Protein AF-A0AAN8RRB0-F1 (afdb_monomer_lite)

Foldseek 3Di:
DDKDKDQPPVVRDIWIKDKAADPCLVPQAQDPPVPQFGIWIATPVPRDIDTHWDWDDPPCPVDNQWIATSVGDIDGVQQAPPWDWDQDPNDIDTGGPNNVVSCCVVPNPCVVVDQDDDQWGQQPVVRDTHHVDPPPQWDWDQDPVRDIDTHGDDDPSDPRGDPDDDPVSVVVVVVPD

InterPro domains:
  IPR007074 LicD/FKTN/FKRP, nucleotidyltransferase domain [PF04991] (70-108)
  IPR009644 FKTN/Mannosyltransferase regulator [PTHR15407] (12-122)

Sequence (177 aa):
MTTWTYNFEEDNFQRDYLLDINPYWTNRLRGSAANLIDGRWIDKSTGLFIDITGLSQTHGLTRPGVISCKNLHRYKIHEIYPLREVKFEEFKAYVPNSYEKILIKEYRSKAFTSTEFSGHDWQPAIGSWVPKTRFEPHKLYRLRNGKMMKIKIDDPRGLEAVPRPTISQLMWRLIYW

Structure (mmCIF, N/CA/C/O backbone):
data_AF-A0AAN8RRB0-F1
#
_entry.id   AF-A0AAN8RRB0-F1
#
loop_
_atom_site.group_PDB
_atom_site.id
_atom_site.type_symbol
_atom_site.label_atom_id
_atom_site.label_alt_id
_atom_site.label_comp_id
_atom_site.label_asym_id
_atom_site.label_entity_id
_atom_site.label_seq_id
_atom_site.pdbx_PDB_ins_code
_atom_site.Cartn_x
_atom_site.Cartn_y
_atom_site.Cartn_z
_atom_site.occupancy
_atom_site.B_iso_or_equiv
_atom_site.auth_seq_id
_atom_site.auth_comp_id
_atom_site.auth_asym_id
_atom_site.auth_atom_id
_atom_site.pdbx_PDB_model_num
ATOM 1 N N . MET A 1 1 ? 8.455 20.244 -1.258 1.00 67.62 1 MET A N 1
ATOM 2 C CA . MET A 1 1 ? 7.467 19.718 -0.300 1.00 67.62 1 MET A CA 1
ATOM 3 C C . MET A 1 1 ? 6.165 20.462 -0.541 1.00 67.62 1 MET A C 1
ATOM 5 O O . MET A 1 1 ? 6.190 21.685 -0.473 1.00 67.62 1 MET A O 1
ATOM 9 N N . THR A 1 2 ? 5.086 19.768 -0.903 1.00 90.25 2 THR A N 1
ATOM 10 C CA . THR A 1 2 ? 3.821 20.410 -1.305 1.00 90.25 2 THR A CA 1
ATOM 11 C C . THR A 1 2 ? 2.758 20.131 -0.254 1.00 90.25 2 THR A C 1
ATOM 13 O O . THR A 1 2 ? 2.509 18.973 0.070 1.00 90.25 2 THR A O 1
ATOM 16 N N . THR A 1 3 ? 2.141 21.184 0.282 1.00 92.06 3 THR A N 1
ATOM 17 C CA . THR A 1 3 ? 1.030 21.062 1.239 1.00 92.06 3 THR A CA 1
ATOM 18 C C . THR A 1 3 ? -0.284 21.302 0.508 1.00 92.06 3 THR A C 1
ATOM 20 O O . THR A 1 3 ? -0.357 22.188 -0.340 1.00 92.06 3 THR A O 1
ATOM 23 N N . TRP A 1 4 ? -1.299 20.514 0.840 1.00 90.44 4 TRP A N 1
ATOM 24 C CA . TRP A 1 4 ? -2.662 20.643 0.348 1.00 90.44 4 TRP A CA 1
ATOM 25 C C . TRP A 1 4 ? -3.608 20.805 1.522 1.00 90.44 4 TRP A C 1
ATOM 27 O O . TRP A 1 4 ? -3.582 20.004 2.449 1.00 90.44 4 TRP A O 1
ATOM 37 N N . THR A 1 5 ? -4.465 21.810 1.456 1.00 91.81 5 THR A N 1
ATOM 38 C CA . THR A 1 5 ? -5.527 22.010 2.434 1.00 91.81 5 THR A CA 1
ATOM 39 C C . THR A 1 5 ? -6.834 21.539 1.818 1.00 91.81 5 THR A C 1
ATOM 41 O O . THR A 1 5 ? -7.178 21.953 0.711 1.00 91.81 5 THR A O 1
ATOM 44 N N . TYR A 1 6 ? -7.545 20.666 2.524 1.00 87.06 6 TYR A N 1
ATOM 45 C CA . TYR A 1 6 ? -8.870 20.210 2.132 1.00 87.06 6 TYR A CA 1
ATOM 46 C C . TYR A 1 6 ? -9.898 20.641 3.173 1.00 87.06 6 TYR A C 1
ATOM 48 O O . TYR A 1 6 ? -9.715 20.416 4.374 1.00 87.06 6 TYR A O 1
ATOM 56 N N . ASN A 1 7 ? -10.981 21.239 2.686 1.00 88.06 7 ASN A N 1
ATOM 57 C CA . ASN A 1 7 ? -12.102 21.686 3.494 1.00 88.06 7 ASN A CA 1
ATOM 58 C C . ASN A 1 7 ? -13.245 2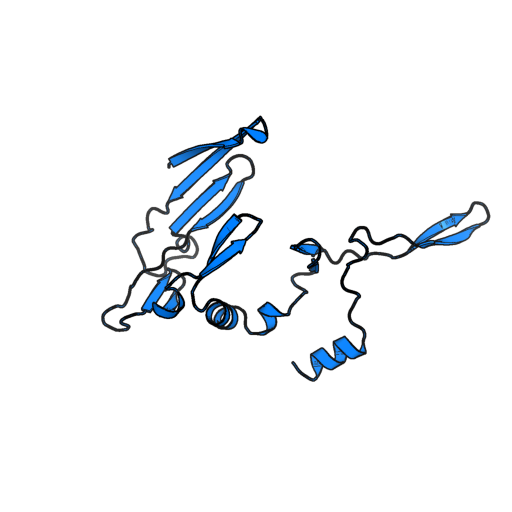0.683 3.333 1.00 88.06 7 ASN A C 1
ATOM 60 O O . ASN A 1 7 ? -13.806 20.540 2.248 1.00 88.06 7 ASN A O 1
ATOM 64 N N . PHE A 1 8 ? -13.581 19.990 4.415 1.00 82.94 8 PHE A N 1
ATOM 65 C CA . PHE A 1 8 ? -14.778 19.166 4.509 1.00 82.94 8 PHE A CA 1
ATOM 66 C C . PHE A 1 8 ? -15.940 20.096 4.861 1.00 82.94 8 PHE A C 1
ATOM 68 O O . PHE A 1 8 ? -16.209 20.348 6.036 1.00 82.94 8 PHE A O 1
ATOM 75 N N . GLU A 1 9 ? -16.567 20.675 3.832 1.00 78.88 9 GLU A N 1
ATOM 76 C CA . GLU A 1 9 ? -17.623 21.687 3.991 1.00 78.88 9 GLU A CA 1
ATOM 77 C C . GLU A 1 9 ? -18.799 21.171 4.832 1.00 78.88 9 GLU A C 1
ATOM 79 O O . GLU A 1 9 ? -19.290 21.889 5.700 1.00 78.88 9 GLU A O 1
ATOM 84 N N . GLU A 1 10 ? -19.195 19.912 4.631 1.00 76.94 10 GLU A N 1
ATOM 85 C CA . GLU A 1 10 ? -20.310 19.279 5.350 1.00 76.94 10 GLU A CA 1
ATOM 86 C C . GLU A 1 10 ? -20.033 19.116 6.854 1.00 76.94 10 GLU A C 1
ATOM 88 O O . GLU A 1 10 ? -20.933 19.302 7.672 1.00 76.94 10 GLU A O 1
ATOM 93 N N . ASP A 1 11 ? -18.778 18.855 7.226 1.00 75.56 11 ASP A N 1
ATOM 94 C CA . ASP A 1 11 ? -18.361 18.607 8.612 1.00 75.56 11 ASP A CA 1
ATOM 95 C C . ASP A 1 11 ? -17.798 19.861 9.308 1.00 75.56 11 ASP A C 1
ATOM 97 O O . ASP A 1 11 ? -17.344 19.788 10.453 1.00 75.56 11 ASP A O 1
ATOM 101 N N . ASN A 1 12 ? -17.799 21.014 8.620 1.00 81.19 12 ASN A N 1
ATOM 102 C CA . ASN A 1 12 ? -17.163 22.267 9.048 1.00 81.19 12 ASN A CA 1
ATOM 103 C C . ASN A 1 12 ? -15.734 22.051 9.576 1.00 81.19 12 ASN A C 1
ATOM 105 O O . ASN A 1 12 ? -15.341 22.534 10.644 1.00 81.19 12 ASN A O 1
ATOM 109 N N . PHE A 1 13 ? -14.967 21.248 8.845 1.00 83.62 13 PHE A N 1
ATOM 110 C CA . PHE A 1 13 ? -13.709 20.726 9.335 1.00 83.62 13 PHE A CA 1
ATOM 111 C C . PHE A 1 13 ? -12.622 20.775 8.245 1.00 83.62 13 PHE A C 1
ATOM 113 O O . PHE A 1 13 ? -12.876 20.498 7.077 1.00 83.62 13 PHE A O 1
ATOM 120 N N . GLN A 1 14 ? -11.396 21.165 8.607 1.00 89.06 14 GLN A N 1
ATOM 121 C CA . GLN A 1 14 ? -10.289 21.399 7.671 1.00 89.06 14 GLN A CA 1
ATOM 122 C C . GLN A 1 14 ? -9.087 20.518 8.023 1.00 89.06 14 GLN A C 1
ATOM 124 O O . GLN A 1 14 ? -8.671 20.456 9.183 1.00 89.06 14 GLN A O 1
ATOM 129 N N . ARG A 1 15 ? -8.480 19.878 7.015 1.00 90.38 15 ARG A N 1
ATOM 130 C CA . ARG A 1 15 ? -7.218 19.129 7.165 1.00 90.38 15 ARG A CA 1
ATOM 131 C C . ARG A 1 15 ? -6.155 19.649 6.225 1.00 90.38 15 ARG A C 1
ATOM 133 O O . ARG A 1 15 ? -6.416 19.928 5.056 1.00 90.38 15 ARG A O 1
ATOM 140 N N . ASP A 1 16 ? -4.935 19.653 6.741 1.00 94.38 16 ASP A N 1
ATOM 141 C CA . ASP A 1 16 ? -3.743 19.848 5.939 1.00 94.38 16 ASP A CA 1
ATOM 142 C C . ASP A 1 16 ? -3.062 18.506 5.690 1.00 94.38 16 ASP A C 1
ATOM 144 O O . ASP A 1 16 ? -2.704 17.769 6.615 1.00 94.38 16 ASP A O 1
ATOM 148 N N . TYR A 1 17 ? -2.824 18.236 4.419 1.00 95.44 17 TYR A N 1
ATOM 149 C CA . TYR A 1 17 ? -2.106 17.082 3.934 1.00 95.44 17 TYR A CA 1
ATOM 150 C C . TYR A 1 17 ? -0.770 17.498 3.342 1.00 95.44 17 TYR A C 1
ATOM 152 O O . TYR A 1 17 ? -0.606 18.574 2.767 1.00 95.44 17 TYR A O 1
ATOM 160 N N . LEU A 1 18 ? 0.201 16.614 3.469 1.00 96.25 18 LEU A N 1
ATOM 161 C CA . LEU A 1 18 ? 1.529 16.764 2.922 1.00 96.25 18 LEU A CA 1
ATOM 162 C C . LEU A 1 18 ? 1.747 15.696 1.848 1.00 96.25 18 LEU A C 1
ATOM 164 O O . LEU A 1 18 ? 1.697 14.502 2.140 1.00 96.25 18 LEU A O 1
ATOM 168 N N . LEU A 1 19 ? 2.041 16.139 0.624 1.00 95.56 19 LEU A N 1
ATOM 169 C CA . LEU A 1 19 ? 2.616 15.289 -0.411 1.00 95.56 19 LEU A CA 1
ATOM 170 C C . LEU A 1 19 ? 4.140 15.366 -0.329 1.00 95.56 19 LEU A C 1
ATOM 172 O O . LEU A 1 19 ? 4.753 16.378 -0.698 1.00 95.56 19 LEU A O 1
ATOM 176 N N . ASP A 1 20 ? 4.739 14.280 0.144 1.00 94.75 20 ASP A N 1
ATOM 177 C CA . ASP A 1 20 ? 6.183 14.103 0.195 1.00 94.75 20 ASP A CA 1
ATOM 178 C C . ASP A 1 20 ? 6.636 13.154 -0.921 1.00 94.75 20 ASP A C 1
ATOM 180 O O . ASP A 1 20 ? 6.138 12.036 -1.035 1.00 94.75 20 ASP A O 1
ATOM 184 N N . ILE A 1 21 ? 7.556 13.603 -1.775 1.00 94.31 21 ILE A N 1
ATOM 185 C CA . ILE A 1 21 ? 8.056 12.824 -2.914 1.00 94.31 21 ILE A CA 1
ATOM 186 C C . ILE A 1 21 ? 9.506 12.461 -2.643 1.00 94.31 21 ILE A C 1
ATOM 188 O O . ILE A 1 21 ? 10.343 13.337 -2.422 1.00 94.31 21 ILE A O 1
ATOM 192 N N . ASN A 1 22 ? 9.817 11.168 -2.722 1.00 92.00 22 ASN A N 1
ATOM 193 C CA . ASN A 1 22 ? 11.175 10.685 -2.535 1.00 92.00 22 ASN A CA 1
ATOM 194 C C . ASN A 1 22 ? 12.089 11.275 -3.631 1.00 92.00 22 ASN A C 1
ATOM 196 O O . ASN A 1 22 ? 11.827 11.036 -4.810 1.00 92.00 22 ASN A O 1
ATOM 200 N N . PRO A 1 23 ? 13.193 11.973 -3.296 1.00 92.06 23 PRO A N 1
ATOM 201 C CA . PRO A 1 23 ? 14.109 12.563 -4.280 1.00 92.06 23 PRO A CA 1
ATOM 202 C C . PRO A 1 23 ? 14.669 11.563 -5.303 1.00 92.06 23 PRO A C 1
ATOM 204 O O . PRO A 1 23 ? 15.029 11.938 -6.415 1.00 92.06 23 PRO A O 1
ATOM 207 N N . TYR A 1 24 ? 14.716 10.279 -4.945 1.00 91.00 24 TYR A N 1
ATOM 208 C CA . TYR A 1 24 ? 15.207 9.186 -5.779 1.00 91.00 24 TYR A CA 1
ATOM 209 C C . TYR A 1 24 ? 14.076 8.392 -6.448 1.00 91.00 24 TYR A C 1
ATOM 211 O O . TYR A 1 24 ? 14.258 7.219 -6.786 1.00 91.00 24 TYR A O 1
ATOM 219 N N . TRP A 1 25 ? 12.888 8.976 -6.637 1.00 89.44 25 TRP A N 1
ATOM 220 C CA . TRP A 1 25 ? 11.748 8.323 -7.301 1.00 89.44 25 TRP A CA 1
ATOM 221 C C . TRP A 1 25 ? 12.086 7.806 -8.717 1.00 89.44 25 TRP A C 1
ATOM 223 O O . TRP A 1 25 ? 11.610 6.742 -9.132 1.00 89.44 25 TRP A O 1
ATOM 233 N N . THR A 1 26 ? 12.981 8.502 -9.429 1.00 90.06 26 THR A N 1
ATOM 234 C CA . THR A 1 26 ? 13.482 8.117 -10.761 1.00 90.06 26 THR A CA 1
ATOM 235 C C . THR A 1 26 ? 14.439 6.923 -10.734 1.00 90.06 26 THR A C 1
ATOM 237 O O . THR A 1 26 ? 14.529 6.189 -11.718 1.00 90.06 26 THR A O 1
ATOM 240 N N . ASN A 1 27 ? 15.140 6.677 -9.622 1.00 88.44 27 ASN A N 1
ATOM 241 C CA . ASN A 1 27 ? 16.079 5.564 -9.510 1.00 88.44 27 ASN A CA 1
ATOM 242 C C . ASN A 1 27 ? 15.322 4.253 -9.298 1.00 88.44 27 ASN A C 1
ATOM 244 O O . ASN A 1 27 ? 14.833 3.983 -8.211 1.00 88.44 27 ASN A O 1
ATOM 248 N N . ARG A 1 28 ? 15.253 3.397 -10.316 1.00 88.00 28 ARG A N 1
ATOM 249 C CA . ARG A 1 28 ? 14.468 2.154 -10.248 1.00 88.00 28 ARG A CA 1
ATOM 250 C C . ARG A 1 28 ? 15.241 0.940 -9.728 1.00 88.00 28 ARG A C 1
ATOM 252 O O . ARG A 1 28 ? 14.691 -0.161 -9.709 1.00 88.00 28 ARG A O 1
ATOM 259 N N . LEU A 1 29 ? 16.497 1.118 -9.319 1.00 81.69 29 LEU A N 1
ATOM 260 C CA . LEU A 1 29 ? 17.283 0.063 -8.688 1.00 81.69 29 LEU A CA 1
ATOM 261 C C . LEU A 1 29 ? 16.814 -0.154 -7.248 1.00 81.69 29 LEU A C 1
ATOM 263 O O . LEU A 1 29 ? 16.386 0.777 -6.563 1.00 81.69 29 LEU A O 1
ATOM 267 N N . ARG A 1 30 ? 16.931 -1.395 -6.768 1.00 77.44 30 ARG A N 1
ATOM 268 C CA . ARG A 1 30 ? 16.693 -1.692 -5.356 1.00 77.44 30 ARG A CA 1
ATOM 269 C C . ARG A 1 30 ? 17.801 -1.036 -4.531 1.00 77.44 30 ARG A C 1
ATOM 271 O O . ARG A 1 30 ? 18.940 -1.491 -4.564 1.00 77.44 30 ARG A O 1
ATOM 278 N N . GLY A 1 31 ? 17.463 0.050 -3.842 1.00 70.62 31 GLY A N 1
ATOM 279 C CA . GLY A 1 31 ? 18.345 0.710 -2.880 1.00 70.62 31 GLY A CA 1
ATOM 280 C C . GLY A 1 31 ? 18.293 0.055 -1.497 1.00 70.62 31 GLY A C 1
ATOM 281 O O . GLY A 1 31 ? 17.921 -1.110 -1.352 1.00 70.62 31 GLY A O 1
ATOM 282 N N . SER A 1 32 ? 18.628 0.831 -0.465 1.00 72.88 32 SER A N 1
ATOM 283 C CA . SER A 1 32 ? 18.365 0.465 0.932 1.00 72.88 32 SER A CA 1
ATOM 284 C C . SER A 1 32 ? 16.858 0.470 1.236 1.00 72.88 32 SER A C 1
ATOM 286 O O . SER A 1 32 ? 16.057 0.991 0.455 1.00 72.88 32 SER A O 1
ATOM 288 N N . ALA A 1 33 ? 16.460 -0.074 2.393 1.00 70.56 33 ALA A N 1
ATOM 289 C CA . ALA A 1 33 ? 15.056 -0.109 2.823 1.00 70.56 33 ALA A CA 1
ATOM 290 C C . ALA A 1 33 ? 14.384 1.282 2.819 1.00 70.56 33 ALA A C 1
ATOM 292 O O . ALA A 1 33 ? 13.190 1.388 2.555 1.00 70.56 33 ALA A O 1
ATOM 293 N N . ALA A 1 34 ? 15.163 2.350 3.026 1.00 73.12 34 ALA A N 1
ATOM 294 C CA . ALA A 1 34 ? 14.691 3.733 3.023 1.00 73.12 34 ALA A CA 1
ATOM 295 C C . ALA A 1 34 ? 14.281 4.262 1.633 1.00 73.12 34 ALA A C 1
ATOM 297 O O . ALA A 1 34 ? 13.610 5.283 1.551 1.00 73.12 34 ALA A O 1
ATOM 298 N N . ASN A 1 35 ? 14.659 3.591 0.537 1.00 80.19 35 ASN A N 1
ATOM 299 C CA . ASN A 1 35 ? 14.368 4.038 -0.830 1.00 80.19 35 ASN A CA 1
ATOM 300 C C . ASN A 1 35 ? 13.313 3.166 -1.538 1.00 80.19 35 ASN A C 1
ATOM 302 O O . ASN A 1 35 ? 13.288 3.106 -2.763 1.00 80.19 35 ASN A O 1
ATOM 306 N N . LEU A 1 36 ? 12.464 2.439 -0.808 1.00 86.94 36 LEU A N 1
ATOM 307 C CA . LEU A 1 36 ? 11.457 1.571 -1.435 1.00 86.94 36 LEU A CA 1
ATOM 308 C C . LEU A 1 36 ? 10.201 2.322 -1.900 1.00 86.94 36 LEU A C 1
ATOM 310 O O . LEU A 1 36 ? 9.633 1.953 -2.927 1.00 86.94 36 LEU A O 1
ATOM 314 N N . ILE A 1 37 ? 9.797 3.364 -1.170 1.00 91.25 37 ILE A N 1
ATOM 315 C CA . ILE A 1 37 ? 8.578 4.145 -1.419 1.00 91.25 37 ILE A CA 1
ATOM 316 C C . ILE A 1 37 ? 8.905 5.366 -2.287 1.00 91.25 37 ILE A C 1
ATOM 318 O O . ILE A 1 37 ? 9.936 6.013 -2.089 1.00 91.25 37 ILE A O 1
ATOM 322 N N . ASP A 1 38 ? 8.054 5.666 -3.270 1.00 94.19 38 ASP A N 1
ATOM 323 C CA . ASP A 1 38 ? 8.268 6.757 -4.233 1.00 94.19 38 ASP A CA 1
ATOM 324 C C . ASP A 1 38 ? 7.666 8.088 -3.771 1.00 94.19 38 ASP A C 1
ATOM 326 O O . ASP A 1 38 ? 8.170 9.154 -4.121 1.00 94.19 38 ASP A O 1
ATOM 330 N N . GLY A 1 39 ? 6.639 8.036 -2.932 1.00 94.50 39 GLY A N 1
ATOM 331 C CA . GLY A 1 39 ? 6.092 9.203 -2.261 1.00 94.50 39 GLY A CA 1
ATOM 332 C C . GLY A 1 39 ? 5.088 8.809 -1.192 1.00 94.50 39 GLY A C 1
ATOM 333 O O . GLY A 1 39 ? 4.749 7.636 -1.045 1.00 94.50 39 GLY A O 1
ATOM 334 N N . ARG A 1 40 ? 4.609 9.790 -0.444 1.00 95.44 40 ARG A N 1
ATOM 335 C CA . ARG A 1 40 ? 3.660 9.590 0.639 1.00 95.44 40 ARG A CA 1
ATOM 336 C C . ARG A 1 40 ? 2.681 10.749 0.703 1.00 95.44 40 ARG A C 1
ATOM 338 O O . ARG A 1 40 ? 3.076 11.907 0.586 1.00 95.44 40 ARG A O 1
ATOM 345 N N . TRP A 1 41 ? 1.416 10.418 0.916 1.00 95.62 41 TRP A N 1
ATOM 346 C CA . TRP A 1 41 ? 0.382 11.378 1.281 1.00 95.62 41 TRP A CA 1
ATOM 347 C C . TRP A 1 41 ? 0.142 11.289 2.784 1.00 95.62 41 TRP A C 1
ATOM 349 O O . TRP A 1 41 ? -0.213 10.217 3.266 1.00 95.62 41 TRP A O 1
ATOM 359 N N . ILE A 1 42 ? 0.385 12.369 3.525 1.00 96.38 42 ILE A N 1
ATOM 360 C CA . ILE A 1 42 ? 0.415 12.375 4.996 1.00 96.38 42 ILE A CA 1
ATOM 361 C C . ILE A 1 42 ? -0.619 13.365 5.518 1.00 96.38 42 ILE A C 1
ATOM 363 O O . ILE A 1 42 ? -0.574 14.534 5.151 1.00 96.38 42 ILE A O 1
ATOM 367 N N . ASP A 1 43 ? -1.501 12.938 6.414 1.00 95.00 43 ASP A N 1
ATOM 368 C CA . ASP A 1 43 ? -2.286 13.855 7.242 1.00 95.00 43 ASP A CA 1
ATOM 369 C C . ASP A 1 43 ? -1.369 14.463 8.307 1.00 95.00 43 ASP A C 1
ATOM 371 O O . ASP A 1 43 ? -0.828 13.757 9.161 1.00 95.00 43 ASP A O 1
ATOM 375 N N . LYS A 1 44 ? -1.185 15.785 8.274 1.00 94.31 44 LYS A N 1
ATOM 376 C CA . LYS A 1 44 ? -0.264 16.473 9.189 1.00 94.31 44 LYS A CA 1
ATOM 377 C C . LYS A 1 44 ? -0.757 16.498 10.634 1.00 94.31 44 LYS A C 1
ATOM 379 O O . LYS A 1 44 ? 0.049 16.727 11.531 1.00 94.31 44 LYS A O 1
ATOM 384 N N . SER A 1 45 ? -2.054 16.302 10.861 1.00 91.31 45 SER A N 1
ATOM 385 C CA . SER A 1 45 ? -2.647 16.353 12.197 1.00 91.31 45 SER A CA 1
ATOM 386 C C . SER A 1 45 ? -2.540 15.023 12.942 1.00 91.31 45 SER A C 1
ATOM 388 O O . SER A 1 45 ? -2.290 15.018 14.145 1.00 91.31 45 SER A O 1
ATOM 390 N N . THR A 1 46 ? -2.686 13.901 12.235 1.00 93.31 46 THR A N 1
ATOM 391 C CA . THR A 1 46 ? -2.651 12.553 12.830 1.00 93.31 46 THR A CA 1
ATOM 392 C C . THR A 1 46 ? -1.343 11.809 12.567 1.00 93.31 46 THR A C 1
ATOM 394 O O . THR A 1 46 ? -1.003 10.881 13.297 1.00 93.31 46 THR A O 1
ATOM 397 N N . GLY A 1 47 ? -0.611 12.189 11.517 1.00 93.12 47 GLY A N 1
ATOM 398 C CA . GLY A 1 47 ? 0.540 11.446 11.015 1.00 93.12 47 GLY A CA 1
ATOM 399 C C . GLY A 1 47 ? 0.170 10.180 10.236 1.00 93.12 47 GLY A C 1
ATOM 400 O O . GLY A 1 47 ? 1.077 9.466 9.810 1.00 93.12 47 GLY A O 1
ATOM 401 N N . LEU A 1 48 ? -1.123 9.886 10.032 1.00 93.94 48 LEU A N 1
ATOM 402 C CA . LEU A 1 48 ? -1.566 8.790 9.169 1.00 93.94 48 LEU A CA 1
ATOM 403 C C . LEU A 1 48 ? -1.188 9.071 7.716 1.00 93.94 48 LEU A C 1
ATOM 405 O O . LEU A 1 48 ? -1.137 10.226 7.284 1.00 93.94 48 LEU A O 1
ATOM 409 N N . PHE A 1 49 ? -0.914 8.014 6.954 1.00 95.19 49 PHE A N 1
ATOM 410 C CA . PHE A 1 49 ? -0.410 8.179 5.601 1.00 95.19 49 PHE A CA 1
ATOM 411 C C . PHE A 1 49 ? -0.770 7.052 4.639 1.00 95.19 49 PHE A C 1
ATOM 413 O O . PHE A 1 49 ? -1.039 5.921 5.037 1.00 95.19 49 PHE A O 1
ATOM 420 N N . ILE A 1 50 ? -0.682 7.382 3.351 1.00 94.44 50 ILE A N 1
ATOM 421 C CA . ILE A 1 50 ? -0.744 6.450 2.227 1.00 94.44 50 ILE A CA 1
ATOM 422 C C . ILE A 1 50 ? 0.615 6.455 1.530 1.00 94.44 50 ILE A C 1
ATOM 424 O O . ILE A 1 50 ? 1.084 7.501 1.074 1.00 94.44 50 ILE A O 1
ATOM 428 N N . ASP A 1 51 ? 1.238 5.282 1.431 1.00 95.88 51 ASP A N 1
ATOM 429 C CA . ASP A 1 51 ? 2.459 5.088 0.650 1.00 95.88 51 ASP A CA 1
ATOM 430 C C . ASP A 1 51 ? 2.141 4.943 -0.843 1.00 95.88 51 ASP A C 1
ATOM 432 O O . ASP A 1 51 ? 1.277 4.168 -1.251 1.00 95.88 51 ASP A O 1
ATOM 436 N N . ILE A 1 52 ? 2.897 5.656 -1.675 1.00 95.06 52 ILE A N 1
ATOM 437 C CA . ILE A 1 52 ? 2.792 5.637 -3.132 1.00 95.06 52 ILE A CA 1
ATOM 438 C C . ILE A 1 52 ? 4.020 4.917 -3.686 1.00 95.06 52 ILE A C 1
ATOM 440 O O . ILE A 1 52 ? 5.163 5.324 -3.470 1.00 95.06 52 ILE A O 1
ATOM 444 N N . THR A 1 53 ? 3.784 3.838 -4.429 1.00 94.00 53 THR A N 1
ATOM 445 C CA . THR A 1 53 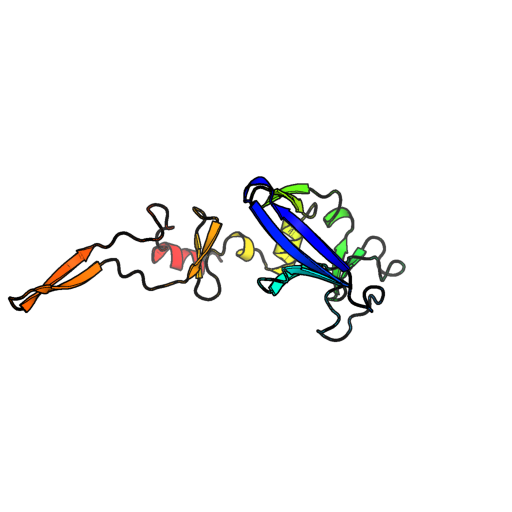? 4.833 3.080 -5.121 1.00 94.00 53 THR A CA 1
ATOM 446 C C . THR A 1 53 ? 4.595 3.132 -6.623 1.00 94.00 53 THR A C 1
ATOM 448 O O . THR A 1 53 ? 3.562 2.683 -7.113 1.00 94.00 53 THR A O 1
ATOM 451 N N . GLY A 1 54 ? 5.570 3.640 -7.370 1.00 93.38 54 GLY A N 1
ATOM 452 C CA . GLY A 1 54 ? 5.547 3.643 -8.824 1.00 93.38 54 GLY A CA 1
ATOM 453 C C . GLY A 1 54 ? 5.887 2.269 -9.398 1.00 93.38 54 GLY A C 1
ATOM 454 O O . GLY A 1 54 ? 6.729 1.535 -8.868 1.00 93.38 54 GLY A O 1
ATOM 455 N N . LEU A 1 55 ? 5.274 1.940 -10.533 1.00 93.56 55 LEU A N 1
ATOM 456 C CA . LEU A 1 55 ? 5.625 0.789 -11.361 1.00 93.56 55 LEU A CA 1
ATOM 457 C C . LEU A 1 55 ? 6.182 1.285 -12.692 1.00 93.56 55 LEU A C 1
ATOM 459 O O . LEU A 1 55 ? 5.607 2.168 -13.320 1.00 93.56 55 LEU A O 1
ATOM 463 N N . SER A 1 56 ? 7.297 0.710 -13.136 1.00 92.38 56 SER A N 1
ATOM 464 C CA . SER A 1 56 ? 7.889 1.050 -14.431 1.00 92.38 56 SER A CA 1
ATOM 465 C C . SER A 1 56 ? 8.559 -0.152 -15.083 1.00 92.38 56 SER A C 1
ATOM 467 O O . SER A 1 56 ? 8.921 -1.128 -14.416 1.00 92.38 56 SER A O 1
ATOM 469 N N . GLN A 1 57 ? 8.719 -0.097 -16.404 1.00 91.25 57 GLN A N 1
ATOM 470 C CA . GLN A 1 57 ? 9.480 -1.094 -17.146 1.00 91.25 57 GLN A CA 1
ATOM 471 C C . GLN A 1 57 ? 10.976 -0.798 -16.995 1.00 91.25 57 GLN A C 1
ATOM 473 O O . GLN A 1 57 ? 11.498 0.147 -17.572 1.00 91.25 57 GLN A O 1
ATOM 478 N N . THR A 1 58 ? 11.669 -1.606 -16.197 1.00 84.44 58 THR A N 1
ATOM 479 C CA . THR A 1 58 ? 13.099 -1.416 -15.875 1.00 84.44 58 THR A CA 1
ATOM 480 C C . THR A 1 58 ? 14.026 -2.294 -16.711 1.00 84.44 58 THR A C 1
ATOM 482 O O . THR A 1 58 ? 15.201 -1.990 -16.878 1.00 84.44 58 THR A O 1
ATOM 485 N N . HIS A 1 59 ? 13.496 -3.386 -17.260 1.00 83.88 59 HIS A N 1
ATOM 486 C CA . HIS A 1 59 ? 14.254 -4.402 -17.985 1.00 83.88 59 HIS A CA 1
ATOM 487 C C . HIS A 1 59 ? 13.595 -4.718 -19.331 1.00 83.88 59 HIS A C 1
ATOM 489 O O . HIS A 1 59 ? 13.370 -5.879 -19.651 1.00 83.88 59 HIS A O 1
ATOM 495 N N . GLY A 1 60 ? 13.247 -3.696 -20.119 1.00 81.62 60 GLY A N 1
ATOM 496 C CA . GLY A 1 60 ? 12.479 -3.884 -21.357 1.00 81.62 60 GLY A CA 1
ATOM 497 C C . GLY A 1 60 ? 13.147 -4.793 -22.393 1.00 81.62 60 GLY A C 1
ATOM 498 O O . GLY A 1 60 ? 12.452 -5.562 -23.046 1.00 81.62 60 GLY A O 1
ATOM 499 N N . LEU A 1 61 ? 14.482 -4.772 -22.473 1.00 82.94 61 LEU A N 1
ATOM 500 C CA . LEU A 1 61 ? 15.254 -5.615 -23.394 1.00 82.94 61 LEU A CA 1
ATOM 501 C C . LEU A 1 61 ? 15.260 -7.096 -22.990 1.00 82.94 61 LEU A C 1
ATOM 503 O O . LEU A 1 61 ? 15.146 -7.968 -23.840 1.00 82.94 61 LEU A O 1
ATOM 507 N N . THR A 1 62 ? 15.388 -7.394 -21.694 1.00 87.88 62 THR A N 1
ATOM 508 C CA . THR A 1 62 ? 15.487 -8.782 -21.204 1.00 87.88 62 THR A CA 1
ATOM 509 C C . THR A 1 62 ? 14.143 -9.359 -20.764 1.00 87.88 62 THR A C 1
ATOM 511 O O . THR A 1 62 ? 13.994 -10.574 -20.660 1.00 87.88 62 THR A O 1
ATOM 514 N N . ARG A 1 63 ? 13.162 -8.499 -20.469 1.00 86.69 63 ARG A N 1
ATOM 515 C CA . ARG A 1 63 ? 11.814 -8.836 -19.988 1.00 86.69 63 ARG A CA 1
ATOM 516 C C . ARG A 1 63 ? 10.785 -7.839 -20.547 1.00 86.69 63 ARG A C 1
ATOM 518 O O . ARG A 1 63 ? 10.245 -7.016 -19.796 1.00 86.69 63 ARG A O 1
ATOM 525 N N . PRO A 1 64 ? 10.505 -7.880 -21.859 1.00 90.75 64 PRO A N 1
ATOM 526 C CA . PRO A 1 64 ? 9.481 -7.034 -22.458 1.00 90.75 64 PRO A CA 1
ATOM 527 C C . PRO A 1 64 ? 8.106 -7.302 -21.824 1.00 90.75 64 PRO A C 1
ATOM 529 O O . PRO A 1 64 ? 7.777 -8.435 -21.473 1.00 90.75 64 PRO A O 1
ATOM 532 N N . GLY A 1 65 ? 7.306 -6.249 -21.637 1.00 91.81 65 GLY A N 1
ATOM 533 C CA . GLY A 1 65 ? 5.947 -6.357 -21.091 1.00 91.81 65 GLY A CA 1
ATOM 534 C C . GLY A 1 65 ? 5.854 -6.618 -19.581 1.00 91.81 65 GLY A C 1
ATOM 535 O O . GLY A 1 65 ? 4.765 -6.902 -19.076 1.00 91.81 65 GLY A O 1
ATOM 536 N N . VAL A 1 66 ? 6.972 -6.522 -18.852 1.00 94.56 66 VAL A N 1
ATOM 537 C CA . VAL A 1 66 ? 7.020 -6.639 -17.389 1.00 94.56 66 VAL A CA 1
ATOM 538 C C . VAL A 1 66 ? 7.330 -5.283 -16.768 1.00 94.56 66 VAL A C 1
ATOM 540 O O . VAL A 1 66 ? 8.323 -4.642 -17.108 1.00 94.56 66 VAL A O 1
ATOM 543 N N . ILE A 1 67 ? 6.503 -4.881 -15.809 1.00 94.56 67 ILE A N 1
ATOM 544 C CA . ILE A 1 67 ? 6.708 -3.697 -14.976 1.00 94.56 67 ILE A CA 1
ATOM 545 C C . ILE A 1 67 ? 7.073 -4.112 -13.553 1.00 94.56 67 ILE A C 1
ATOM 547 O O . ILE A 1 67 ? 6.721 -5.200 -13.089 1.00 94.56 67 ILE A O 1
ATOM 551 N N . SER A 1 68 ? 7.819 -3.255 -12.864 1.00 92.94 68 SER A N 1
ATOM 552 C CA . SER A 1 68 ? 8.332 -3.548 -11.529 1.00 92.94 68 SER A CA 1
ATOM 553 C C . SER A 1 68 ? 8.407 -2.325 -10.626 1.00 92.94 68 SER A C 1
ATOM 555 O O . SER A 1 68 ? 8.627 -1.206 -11.100 1.00 92.94 68 SER A O 1
ATOM 557 N N . CYS A 1 69 ? 8.295 -2.564 -9.321 1.00 91.44 69 CYS A N 1
ATOM 558 C CA . CYS A 1 69 ? 8.636 -1.586 -8.291 1.00 91.44 69 CYS A CA 1
ATOM 559 C C . CYS A 1 69 ? 10.096 -1.738 -7.828 1.00 91.44 69 CYS A C 1
ATOM 561 O O . CYS A 1 69 ? 10.776 -2.717 -8.155 1.00 91.44 69 CYS A O 1
ATOM 563 N N . LYS A 1 70 ? 10.559 -0.798 -6.996 1.00 90.56 70 LYS A N 1
ATOM 564 C CA . LYS A 1 70 ? 11.903 -0.821 -6.394 1.00 90.56 70 LYS A CA 1
ATOM 565 C C . LYS A 1 70 ? 12.144 -2.020 -5.470 1.00 90.56 70 LYS A C 1
ATOM 567 O O . LYS A 1 70 ? 13.283 -2.448 -5.315 1.00 90.56 70 LYS A O 1
ATOM 572 N N . ASN A 1 71 ? 11.088 -2.616 -4.908 1.00 87.94 71 ASN A N 1
ATOM 573 C CA . ASN A 1 71 ? 11.199 -3.828 -4.089 1.00 87.94 71 ASN A CA 1
ATOM 574 C C . ASN A 1 71 ? 11.287 -5.127 -4.911 1.00 87.94 71 ASN A C 1
ATOM 576 O O . ASN A 1 71 ? 11.165 -6.218 -4.365 1.00 87.94 71 ASN A O 1
ATOM 580 N N . LEU A 1 72 ? 11.496 -5.031 -6.230 1.00 86.44 72 LEU A N 1
ATOM 581 C CA . LEU A 1 72 ? 11.592 -6.173 -7.144 1.00 86.44 72 LEU A CA 1
ATOM 582 C C . LEU A 1 72 ? 10.305 -7.002 -7.266 1.00 86.44 72 LEU A C 1
ATOM 584 O O . LEU A 1 72 ? 10.350 -8.112 -7.805 1.00 86.44 72 LEU A O 1
ATOM 588 N N . HIS A 1 73 ? 9.152 -6.463 -6.857 1.00 90.56 73 HIS A N 1
ATOM 589 C CA . HIS A 1 73 ? 7.870 -7.033 -7.261 1.00 90.56 73 HIS A CA 1
ATOM 590 C C . HIS A 1 73 ? 7.675 -6.772 -8.751 1.00 90.56 73 HIS A C 1
ATOM 592 O O . HIS A 1 73 ? 7.917 -5.667 -9.240 1.00 90.56 73 HIS A O 1
ATOM 598 N N . ARG A 1 74 ? 7.294 -7.823 -9.478 1.00 92.88 74 ARG A N 1
ATOM 599 C CA . ARG A 1 74 ? 7.189 -7.829 -10.939 1.00 92.88 74 ARG A CA 1
ATOM 600 C C . ARG A 1 74 ? 5.812 -8.308 -11.355 1.00 92.88 74 ARG A C 1
ATOM 602 O O . ARG A 1 74 ? 5.359 -9.353 -10.871 1.00 92.88 74 ARG A O 1
ATOM 609 N N . TYR A 1 75 ? 5.240 -7.591 -12.312 1.00 95.31 75 TYR A N 1
ATOM 610 C CA . TYR A 1 75 ? 3.910 -7.822 -12.855 1.00 95.31 75 TYR A CA 1
ATOM 611 C C . TYR A 1 75 ? 3.966 -7.762 -14.374 1.00 95.31 75 TYR A C 1
ATOM 613 O O . TYR A 1 75 ? 4.680 -6.932 -14.944 1.00 95.31 75 TYR A O 1
ATOM 621 N N . LYS A 1 76 ? 3.213 -8.628 -15.046 1.00 95.25 76 LYS A N 1
ATOM 622 C CA . LYS A 1 76 ? 2.967 -8.454 -16.479 1.00 95.25 76 LYS A CA 1
ATOM 623 C C . LYS A 1 76 ? 1.970 -7.314 -16.668 1.00 95.25 76 LYS A C 1
ATOM 625 O O . LYS A 1 76 ? 1.059 -7.155 -15.860 1.00 95.25 76 LYS A O 1
ATOM 630 N N . ILE A 1 77 ? 2.098 -6.545 -17.748 1.00 94.69 77 ILE A N 1
ATOM 631 C CA . ILE A 1 77 ? 1.208 -5.398 -18.014 1.00 94.69 77 ILE A CA 1
ATOM 632 C C . ILE A 1 77 ? -0.275 -5.806 -17.982 1.00 94.69 77 ILE A C 1
ATOM 634 O O . ILE A 1 77 ? -1.074 -5.130 -17.342 1.00 94.69 77 ILE A O 1
ATOM 638 N N . HIS A 1 78 ? -0.626 -6.947 -18.580 1.00 95.00 78 HIS A N 1
ATOM 639 C CA . HIS A 1 78 ? -2.005 -7.455 -18.624 1.00 95.00 78 HIS A CA 1
ATOM 640 C C . HIS A 1 78 ? -2.549 -7.947 -17.264 1.00 95.00 78 HIS A C 1
ATOM 642 O O . HIS A 1 78 ? -3.743 -8.211 -17.133 1.00 95.00 78 HIS A O 1
ATOM 648 N N . GLU A 1 79 ? -1.685 -8.134 -16.256 1.00 96.31 79 GLU A N 1
ATOM 649 C CA . GLU A 1 79 ? -2.109 -8.449 -14.882 1.00 96.31 79 GLU A CA 1
ATOM 650 C C . GLU A 1 79 ? -2.553 -7.184 -14.136 1.00 96.31 79 GLU A C 1
ATOM 652 O O . GLU A 1 79 ? -3.350 -7.277 -13.203 1.00 96.31 79 GLU A O 1
ATOM 657 N N . ILE A 1 80 ? -2.064 -6.011 -14.559 1.00 96.75 80 ILE A N 1
ATOM 658 C CA . ILE A 1 80 ? -2.430 -4.708 -13.995 1.00 96.75 80 ILE A CA 1
ATOM 659 C C . ILE A 1 80 ? -3.563 -4.069 -14.792 1.00 96.75 80 ILE A C 1
ATOM 661 O O . ILE A 1 80 ? -4.568 -3.683 -14.203 1.00 96.75 80 ILE A O 1
ATOM 665 N N . TYR A 1 81 ? -3.422 -3.987 -16.114 1.00 96.06 81 TYR A N 1
ATOM 666 C CA . TYR A 1 81 ? -4.345 -3.267 -16.988 1.00 96.06 81 TYR A CA 1
ATOM 667 C C . TYR A 1 81 ? -5.264 -4.211 -17.789 1.00 96.06 81 TYR A C 1
ATOM 669 O O . TYR A 1 81 ? -4.826 -5.305 -18.157 1.00 96.06 81 TYR A O 1
ATOM 677 N N . PRO A 1 82 ? -6.498 -3.780 -18.125 1.00 97.44 82 PRO A N 1
ATOM 678 C CA . PRO A 1 82 ? -7.157 -2.570 -17.622 1.00 97.44 82 PRO A CA 1
ATOM 679 C C . PRO A 1 82 ? -7.458 -2.687 -16.122 1.00 97.44 82 PRO A C 1
ATOM 681 O O . PRO A 1 82 ? -7.663 -3.781 -15.606 1.00 97.44 82 PRO A O 1
ATOM 684 N N . LEU A 1 83 ? -7.460 -1.559 -15.414 1.00 97.69 83 LEU A N 1
ATOM 685 C CA . LEU A 1 83 ? -7.827 -1.564 -14.000 1.00 97.69 83 LEU A CA 1
ATOM 686 C C . LEU A 1 83 ? -9.311 -1.914 -13.843 1.00 97.69 83 LEU A C 1
ATOM 688 O O . LEU A 1 83 ? -10.136 -1.554 -14.683 1.00 97.69 83 LEU A O 1
ATOM 692 N N . ARG A 1 84 ? -9.643 -2.595 -12.747 1.00 97.50 84 ARG A N 1
ATOM 693 C CA . ARG A 1 84 ? -11.018 -2.935 -12.378 1.00 97.50 84 ARG A CA 1
ATOM 694 C C . ARG A 1 84 ? -11.515 -1.964 -11.325 1.00 97.50 84 ARG A C 1
ATOM 696 O O . ARG A 1 84 ? -10.840 -1.740 -10.324 1.00 97.50 84 ARG A O 1
ATOM 703 N N . GLU A 1 85 ? -12.691 -1.408 -11.560 1.00 97.44 85 GLU A N 1
ATOM 704 C CA . GLU A 1 85 ? -13.376 -0.552 -10.599 1.00 97.44 85 GLU A CA 1
ATOM 705 C C . GLU A 1 85 ? -13.941 -1.385 -9.445 1.00 97.44 85 GLU A C 1
ATOM 707 O O . GLU A 1 85 ? -14.522 -2.451 -9.661 1.00 97.44 85 GLU A O 1
ATOM 712 N N . VAL A 1 86 ? -13.754 -0.898 -8.223 1.00 95.62 86 VAL A N 1
ATOM 713 C CA . VAL A 1 86 ? -14.286 -1.489 -6.994 1.00 95.62 86 VAL A CA 1
ATOM 714 C C . VAL A 1 86 ? -14.763 -0.387 -6.055 1.00 95.62 86 VAL A C 1
ATOM 716 O O . VAL A 1 86 ? -14.357 0.769 -6.171 1.00 95.62 86 VAL A O 1
ATOM 719 N N . LYS A 1 87 ? -15.603 -0.758 -5.092 1.00 93.88 87 LYS A N 1
ATOM 720 C CA . LYS A 1 87 ? -15.955 0.095 -3.959 1.00 93.88 87 LYS A CA 1
ATOM 721 C C . LYS A 1 87 ? -15.030 -0.241 -2.788 1.00 93.88 87 LYS A C 1
ATOM 723 O O . LYS A 1 87 ? -14.948 -1.405 -2.400 1.00 93.88 87 LYS A O 1
ATOM 728 N N . PHE A 1 88 ? -14.332 0.753 -2.252 1.00 88.88 88 PHE A N 1
ATOM 729 C CA . PHE A 1 88 ? -13.442 0.625 -1.100 1.00 88.88 88 PHE A CA 1
ATOM 730 C C . PHE A 1 88 ? -13.730 1.764 -0.122 1.00 88.88 88 PHE A C 1
ATOM 732 O O . PHE A 1 88 ? -13.633 2.926 -0.504 1.00 88.88 88 PHE A O 1
ATOM 739 N N . GLU A 1 89 ? -14.122 1.422 1.109 1.00 86.31 89 GLU A N 1
ATOM 740 C CA . GLU A 1 89 ? -14.509 2.386 2.155 1.00 86.31 89 GLU A CA 1
ATOM 741 C C . GLU A 1 89 ? -15.529 3.429 1.672 1.00 86.31 89 GLU A C 1
ATOM 743 O O . GLU A 1 89 ? -15.369 4.620 1.882 1.00 86.31 89 GLU A O 1
ATOM 748 N N . GLU A 1 90 ? -16.575 2.982 0.976 1.00 86.75 90 GLU A N 1
ATOM 749 C CA . GLU A 1 90 ? -17.594 3.848 0.360 1.00 86.75 90 GLU A CA 1
ATOM 750 C C . GLU A 1 90 ? -17.135 4.703 -0.830 1.00 86.75 90 GLU A C 1
ATOM 752 O O . GLU A 1 90 ? -17.974 5.246 -1.549 1.00 86.75 90 GLU A O 1
ATOM 757 N N . PHE A 1 91 ? -15.841 4.715 -1.145 1.00 88.19 91 PHE A N 1
ATOM 758 C CA . PHE A 1 91 ? -15.297 5.425 -2.294 1.00 88.19 91 PHE A CA 1
ATOM 759 C C . PHE A 1 91 ? -15.068 4.508 -3.495 1.00 88.19 91 PHE A C 1
ATOM 761 O O . PHE A 1 91 ? -14.825 3.302 -3.391 1.00 88.19 91 PHE A O 1
ATOM 768 N N . LYS A 1 92 ? -15.122 5.108 -4.683 1.00 96.12 92 LYS A N 1
ATOM 769 C CA . LYS A 1 92 ? -14.717 4.460 -5.928 1.00 96.12 92 LYS A CA 1
ATOM 770 C C . LYS A 1 92 ? -13.195 4.320 -5.956 1.00 96.12 92 LYS A C 1
ATOM 772 O O . LYS A 1 92 ? -12.475 5.312 -5.876 1.00 96.12 92 LYS A O 1
ATOM 777 N N . ALA A 1 93 ? -12.718 3.094 -6.124 1.00 96.44 93 ALA A N 1
ATOM 778 C CA . ALA A 1 93 ? -11.305 2.755 -6.210 1.00 96.44 93 ALA A CA 1
ATOM 779 C C . ALA A 1 93 ? -11.028 1.839 -7.409 1.00 96.44 93 ALA A C 1
ATOM 781 O O . ALA A 1 93 ? -11.938 1.342 -8.075 1.00 96.44 93 ALA A O 1
ATOM 782 N N . TYR A 1 94 ? -9.745 1.614 -7.686 1.00 96.94 94 TYR A N 1
ATOM 783 C CA . TYR A 1 94 ? -9.295 0.780 -8.793 1.00 96.94 94 TYR A CA 1
ATOM 784 C C . TYR A 1 94 ? -8.272 -0.244 -8.319 1.00 96.94 94 TYR A C 1
ATOM 786 O O . TYR A 1 94 ? -7.329 0.090 -7.604 1.00 96.94 94 TYR A O 1
ATOM 794 N N . VAL A 1 95 ? -8.431 -1.486 -8.767 1.00 97.06 95 VAL A N 1
ATOM 795 C CA . VAL A 1 95 ? -7.514 -2.594 -8.479 1.00 97.06 95 VAL A CA 1
ATOM 796 C C . VAL A 1 95 ? -6.948 -3.184 -9.775 1.00 97.06 95 VAL A C 1
ATOM 798 O O . VAL A 1 95 ? -7.548 -3.021 -10.842 1.00 97.06 95 VAL A O 1
ATOM 801 N N . PRO A 1 96 ? -5.801 -3.886 -9.719 1.00 97.19 96 PRO A N 1
ATOM 802 C CA . PRO A 1 96 ? -5.261 -4.611 -10.866 1.00 97.19 96 PRO A CA 1
ATOM 803 C C . PRO A 1 96 ? -6.270 -5.573 -11.505 1.00 97.19 96 PRO A C 1
ATOM 805 O O . PRO A 1 96 ? -7.034 -6.231 -10.797 1.00 97.19 96 PRO A O 1
ATOM 808 N N . ASN A 1 97 ? -6.212 -5.736 -12.829 1.00 97.56 97 ASN A N 1
ATOM 809 C CA . ASN A 1 97 ? -7.063 -6.672 -13.572 1.00 97.56 97 ASN A CA 1
ATOM 810 C C . ASN A 1 97 ? -7.081 -8.085 -12.956 1.00 97.56 97 ASN A C 1
ATOM 812 O O . ASN A 1 97 ? -8.132 -8.686 -12.732 1.00 97.56 97 ASN A O 1
ATOM 816 N N . SER A 1 98 ? -5.889 -8.604 -12.648 1.00 96.94 98 SER A N 1
ATOM 817 C CA . SER A 1 98 ? -5.661 -9.935 -12.076 1.00 96.94 98 SER A CA 1
ATOM 818 C C . SER A 1 98 ? -5.266 -9.866 -10.594 1.00 96.94 98 SER A C 1
ATOM 820 O O . SER A 1 98 ? -4.338 -10.564 -10.175 1.00 96.94 98 SER A O 1
ATOM 822 N N . TYR A 1 99 ? -5.935 -9.019 -9.798 1.00 94.88 99 TYR A N 1
ATOM 823 C CA . TYR A 1 99 ? -5.594 -8.811 -8.381 1.00 94.88 99 TYR A CA 1
ATOM 824 C C . TYR A 1 99 ? -5.533 -10.118 -7.575 1.00 94.88 99 TYR A C 1
ATOM 826 O O . TYR A 1 99 ? -4.624 -10.277 -6.768 1.00 94.88 99 TYR A O 1
ATOM 834 N N . GLU A 1 100 ? -6.418 -11.089 -7.832 1.00 93.25 100 GLU A N 1
ATOM 835 C CA . GLU A 1 100 ? -6.425 -12.374 -7.116 1.00 93.25 100 GLU A CA 1
ATOM 836 C C . GLU A 1 100 ? -5.098 -13.109 -7.280 1.00 93.25 100 GLU A C 1
ATOM 838 O O . GLU A 1 100 ? -4.450 -13.476 -6.305 1.00 93.25 100 GLU A O 1
ATOM 843 N N . LYS A 1 101 ? -4.635 -13.246 -8.525 1.00 93.88 101 LYS A N 1
ATOM 844 C CA . LYS A 1 101 ? -3.356 -13.882 -8.844 1.00 93.88 101 LYS A CA 1
ATOM 845 C C . LYS A 1 101 ? -2.184 -13.161 -8.178 1.00 93.88 101 LYS A C 1
ATOM 847 O O . LYS A 1 101 ? -1.257 -13.814 -7.700 1.00 93.88 101 LYS A O 1
ATOM 852 N N . ILE A 1 102 ? -2.217 -11.829 -8.162 1.00 94.12 102 ILE A N 1
ATOM 853 C CA . ILE A 1 102 ? -1.180 -10.999 -7.540 1.00 94.12 102 ILE A CA 1
ATOM 854 C C . ILE A 1 102 ? -1.144 -11.234 -6.026 1.00 94.12 102 ILE A C 1
ATOM 856 O O . ILE A 1 102 ? -0.080 -11.511 -5.479 1.00 94.12 102 ILE A O 1
ATOM 860 N N . LEU A 1 103 ? -2.303 -11.203 -5.369 1.00 92.62 103 LEU A N 1
ATOM 861 C CA . LEU A 1 103 ? -2.429 -11.429 -3.931 1.00 92.62 103 LEU A CA 1
ATOM 862 C C . LEU A 1 103 ? -2.077 -12.869 -3.535 1.00 92.62 103 LEU A C 1
ATOM 864 O O . LEU A 1 103 ? -1.371 -13.060 -2.553 1.00 92.62 103 LEU A O 1
ATOM 868 N N . ILE A 1 104 ? -2.485 -13.885 -4.309 1.00 92.38 104 ILE A N 1
ATOM 869 C CA . ILE A 1 104 ? -2.092 -15.287 -4.069 1.00 92.38 104 ILE A CA 1
ATOM 870 C C . ILE A 1 104 ? -0.574 -15.441 -4.182 1.00 92.38 104 ILE A C 1
ATOM 872 O O . ILE A 1 104 ? 0.037 -16.151 -3.388 1.00 92.38 104 ILE A O 1
ATOM 876 N N . LYS A 1 105 ? 0.054 -14.792 -5.166 1.00 91.81 105 LYS A N 1
ATOM 877 C CA . LYS A 1 105 ? 1.509 -14.851 -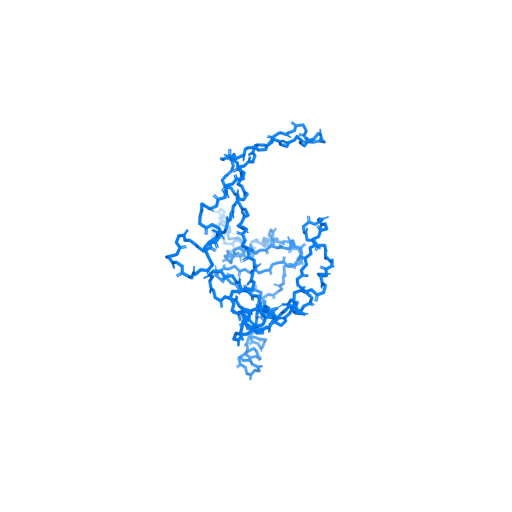5.339 1.00 91.81 105 LYS A CA 1
ATOM 878 C C . LYS A 1 105 ? 2.253 -14.250 -4.142 1.00 91.81 105 LYS A C 1
ATOM 880 O O . LYS A 1 105 ? 3.290 -14.786 -3.767 1.00 91.81 105 LYS A O 1
ATOM 885 N N . GLU A 1 106 ? 1.731 -13.170 -3.566 1.00 90.62 106 GLU A N 1
ATOM 886 C CA . GLU A 1 106 ? 2.356 -12.456 -2.447 1.00 90.62 106 GLU A CA 1
ATOM 887 C C . GLU A 1 106 ? 2.068 -13.127 -1.093 1.00 90.62 106 GLU A C 1
ATOM 889 O O . GLU A 1 106 ? 2.977 -13.426 -0.321 1.00 90.62 106 GLU A O 1
ATOM 894 N N . TYR A 1 107 ? 0.796 -13.419 -0.821 1.00 89.00 107 TYR A N 1
ATOM 895 C CA . TYR A 1 107 ? 0.300 -13.804 0.503 1.00 89.00 107 TYR A CA 1
ATOM 896 C C . TYR A 1 107 ? -0.201 -15.250 0.586 1.00 89.00 107 TYR A C 1
ATOM 898 O O . TYR A 1 107 ? -0.610 -15.704 1.657 1.00 89.00 107 TYR A O 1
ATOM 906 N N . ARG A 1 108 ? -0.116 -16.008 -0.516 1.00 90.06 108 ARG A N 1
ATOM 907 C CA . ARG A 1 108 ? -0.648 -17.375 -0.673 1.00 90.06 108 ARG A CA 1
ATOM 908 C C . ARG A 1 108 ? -2.179 -17.420 -0.643 1.00 90.06 108 ARG A C 1
ATOM 910 O O . ARG A 1 108 ? -2.860 -16.443 -0.354 1.00 90.06 108 ARG A O 1
ATOM 917 N N . SER A 1 109 ? -2.742 -18.587 -0.949 1.00 86.06 109 SER A N 1
ATOM 918 C CA . SER A 1 109 ? -4.197 -18.797 -1.019 1.00 86.06 109 SER A CA 1
ATOM 919 C C . SER A 1 109 ? -4.919 -18.551 0.310 1.00 86.06 109 SER A C 1
ATOM 921 O O . SER A 1 109 ? -6.040 -18.050 0.308 1.00 86.06 109 SER A O 1
ATOM 923 N N . LYS A 1 110 ? -4.266 -18.829 1.448 1.00 83.06 110 LYS A N 1
ATOM 924 C CA . LYS A 1 110 ? -4.847 -18.626 2.787 1.00 83.06 110 LYS A CA 1
ATOM 925 C C . LYS A 1 110 ? -5.150 -17.150 3.096 1.00 83.06 110 LYS A C 1
ATOM 927 O O . LYS A 1 110 ? -5.950 -16.887 3.987 1.00 83.06 110 LYS A O 1
ATOM 932 N N . ALA A 1 111 ? -4.582 -16.198 2.351 1.00 79.38 111 ALA A N 1
ATOM 933 C CA . ALA A 1 111 ? -4.829 -14.768 2.543 1.00 79.38 111 ALA A CA 1
ATOM 934 C C . ALA A 1 111 ? -6.295 -14.353 2.328 1.00 79.38 111 ALA A C 1
ATOM 936 O O . ALA A 1 111 ? -6.749 -13.402 2.950 1.00 79.38 111 ALA A O 1
ATOM 937 N N . PHE A 1 112 ? -7.045 -15.079 1.495 1.00 80.38 112 PHE A N 1
ATOM 938 C CA . PHE A 1 112 ? -8.454 -14.768 1.214 1.00 80.38 112 PHE A CA 1
ATOM 939 C C . PHE A 1 112 ? -9.419 -15.309 2.266 1.00 80.38 112 PHE A C 1
ATOM 941 O O . PHE A 1 112 ? -10.561 -14.870 2.345 1.00 80.38 112 PHE A O 1
ATOM 948 N N . THR A 1 113 ? -8.980 -16.294 3.047 1.00 82.94 113 THR A N 1
ATOM 949 C CA . THR A 1 113 ? -9.847 -17.038 3.967 1.00 82.94 113 THR A CA 1
ATOM 950 C C . THR A 1 113 ? -9.433 -16.885 5.423 1.00 82.94 113 THR A C 1
ATOM 952 O O . THR A 1 113 ? -10.196 -17.260 6.311 1.00 82.94 113 THR A O 1
ATOM 955 N N . SER A 1 114 ? -8.218 -16.400 5.693 1.00 84.12 114 SER A N 1
ATOM 956 C CA . SER A 1 114 ? -7.734 -16.225 7.058 1.00 84.12 114 SER A CA 1
ATOM 957 C C . SER A 1 114 ? -8.478 -15.081 7.726 1.00 84.12 114 SER A C 1
ATOM 959 O O . SER A 1 114 ? -8.270 -13.917 7.405 1.00 84.12 114 SER A O 1
ATOM 961 N N . THR A 1 115 ? -9.315 -15.421 8.698 1.00 86.38 115 THR A N 1
ATOM 962 C CA . THR A 1 115 ? -10.004 -14.455 9.558 1.00 86.38 115 THR A CA 1
ATOM 963 C C . THR A 1 115 ? -9.248 -14.210 10.857 1.00 86.38 115 THR A C 1
ATOM 965 O O . THR A 1 115 ? -9.801 -13.621 11.774 1.00 86.38 115 THR A O 1
ATOM 968 N N . GLU A 1 116 ? -8.004 -14.678 10.963 1.00 87.56 116 GLU A N 1
ATOM 969 C CA . GLU A 1 116 ? -7.164 -14.512 12.146 1.00 87.56 116 GLU A CA 1
ATOM 970 C C . GLU A 1 116 ? -5.791 -13.983 11.730 1.00 87.56 116 GLU A C 1
ATOM 972 O O . GLU A 1 116 ? -5.164 -14.512 10.807 1.00 87.56 116 GLU A O 1
ATOM 977 N N . PHE A 1 117 ? -5.308 -12.949 12.414 1.00 86.38 117 PHE A N 1
ATOM 978 C CA . PHE A 1 117 ? -3.984 -12.386 12.165 1.00 86.38 117 PHE A CA 1
ATOM 979 C C . PHE A 1 117 ? -3.477 -11.624 13.391 1.00 86.38 117 PHE A C 1
ATOM 981 O O . PHE A 1 117 ? -4.205 -10.828 13.968 1.00 86.38 117 PHE A O 1
ATOM 988 N N . SER A 1 118 ? -2.227 -11.861 13.807 1.00 88.38 118 SER A N 1
ATOM 989 C CA . SER A 1 118 ? -1.553 -11.111 14.887 1.00 88.38 118 SER A CA 1
ATOM 990 C C . SER A 1 118 ? -2.395 -10.911 16.165 1.00 88.38 118 SER A C 1
ATOM 992 O O . SER A 1 118 ? -2.518 -9.808 16.692 1.00 88.38 118 SER A O 1
ATOM 994 N N . GLY A 1 119 ? -3.059 -11.968 16.647 1.00 85.69 119 GLY A N 1
ATOM 995 C CA . GLY A 1 119 ? -3.914 -11.875 17.838 1.00 85.69 119 GLY A CA 1
ATOM 996 C C . GLY A 1 119 ? -5.222 -11.097 17.634 1.00 85.69 119 GLY A C 1
ATOM 997 O O . GLY A 1 119 ? -5.839 -10.710 18.620 1.00 85.69 119 GLY A O 1
ATOM 998 N N . HIS A 1 120 ? -5.648 -10.881 16.390 1.00 87.62 120 HIS A N 1
ATOM 999 C CA . HIS A 1 120 ? -6.916 -10.259 16.013 1.00 87.62 120 HIS A CA 1
ATOM 1000 C C . HIS A 1 120 ? -7.770 -11.233 15.199 1.00 87.62 120 HIS A C 1
ATOM 1002 O O . HIS A 1 120 ? -7.233 -12.118 14.525 1.00 87.62 120 HIS A O 1
ATOM 1008 N N . ASP A 1 121 ? -9.084 -11.033 15.255 1.00 87.38 121 ASP A N 1
ATOM 1009 C CA . ASP A 1 121 ? -10.081 -11.709 14.430 1.00 87.38 121 ASP A CA 1
ATOM 1010 C C . ASP A 1 121 ? -10.739 -10.697 13.485 1.00 87.38 121 ASP A C 1
ATOM 1012 O O . ASP A 1 121 ? -11.158 -9.618 13.913 1.00 87.38 121 ASP A O 1
ATOM 1016 N N . TRP A 1 122 ? -10.846 -11.043 12.204 1.00 83.88 122 TRP A N 1
ATOM 1017 C CA . TRP A 1 122 ? -11.591 -10.263 11.221 1.00 83.88 122 TRP A CA 1
ATOM 1018 C C . TRP A 1 122 ? -13.090 -10.375 11.495 1.00 83.88 122 TRP A C 1
ATOM 1020 O O . TRP A 1 122 ? -13.624 -11.481 11.593 1.00 83.88 122 TRP A O 1
ATOM 1030 N N . GLN A 1 123 ? -13.768 -9.232 11.592 1.00 81.00 123 GLN A N 1
ATOM 1031 C CA . GLN A 1 123 ? -15.213 -9.135 11.774 1.00 81.00 123 GLN A CA 1
ATOM 1032 C C . GLN A 1 123 ? -15.854 -8.575 10.496 1.00 81.00 123 GLN A C 1
ATOM 1034 O O . GLN A 1 123 ? -15.787 -7.364 10.273 1.00 81.00 123 GLN A O 1
ATOM 1039 N N . PRO A 1 124 ? -16.490 -9.419 9.657 1.00 77.94 124 PRO A N 1
ATOM 1040 C CA . PRO A 1 124 ? -17.098 -8.979 8.400 1.00 77.94 124 PRO A CA 1
ATOM 1041 C C . PRO A 1 124 ? -18.199 -7.931 8.585 1.00 77.94 124 PRO A C 1
ATOM 1043 O O . PRO A 1 124 ? -18.277 -7.004 7.789 1.00 77.94 124 PRO A O 1
ATOM 1046 N N . ALA A 1 125 ? -18.990 -8.047 9.658 1.00 75.00 125 ALA A N 1
ATOM 1047 C CA . ALA A 1 125 ? -20.110 -7.157 9.981 1.00 75.00 125 ALA A CA 1
ATOM 1048 C C . ALA A 1 125 ? -19.720 -5.671 10.040 1.00 75.00 125 ALA A C 1
ATOM 1050 O O . ALA A 1 125 ? -20.479 -4.798 9.634 1.00 75.00 125 ALA A O 1
ATOM 1051 N N . ILE A 1 126 ? -18.513 -5.393 10.535 1.00 76.38 126 ILE A N 1
ATOM 1052 C CA . ILE A 1 126 ? -17.970 -4.037 10.701 1.00 76.38 126 ILE A CA 1
ATOM 1053 C C . ILE A 1 126 ? -16.751 -3.782 9.805 1.00 76.38 126 ILE A C 1
ATOM 1055 O O . ILE A 1 126 ? -16.101 -2.747 9.928 1.00 76.38 126 ILE A O 1
ATOM 1059 N N . GLY A 1 127 ? -16.383 -4.752 8.961 1.00 78.88 127 GLY A N 1
ATOM 1060 C CA . GLY A 1 127 ? -15.212 -4.678 8.090 1.00 78.88 127 GLY A CA 1
ATOM 1061 C C . GLY A 1 127 ? -13.903 -4.351 8.818 1.00 78.88 127 GLY A C 1
ATOM 1062 O O . GLY A 1 127 ? -13.119 -3.557 8.308 1.00 78.88 127 GLY A O 1
ATOM 1063 N N . SER A 1 128 ? -13.669 -4.900 10.017 1.00 83.19 128 SER A N 1
ATOM 1064 C CA . SER A 1 128 ? -12.515 -4.521 10.853 1.00 83.19 128 SER A CA 1
ATOM 1065 C C . SER A 1 128 ? -11.853 -5.701 11.570 1.00 83.19 128 SER A C 1
ATOM 1067 O O . SER A 1 128 ? -12.502 -6.680 11.938 1.00 83.19 128 SER A O 1
ATOM 1069 N N . TRP A 1 129 ? -10.542 -5.586 11.815 1.00 85.50 129 TRP A N 1
ATOM 1070 C CA . TRP A 1 129 ? -9.778 -6.508 12.663 1.00 85.50 129 TRP A CA 1
ATOM 1071 C C . TRP A 1 129 ? -9.946 -6.130 14.134 1.00 85.50 129 TRP A C 1
ATOM 1073 O O . TRP A 1 129 ? -9.530 -5.053 14.555 1.00 85.50 129 TRP A O 1
ATOM 1083 N N . VAL A 1 130 ? -10.524 -7.024 14.934 1.00 83.56 130 VAL A N 1
ATOM 1084 C CA . VAL A 1 130 ? -10.772 -6.787 16.361 1.00 83.56 130 VAL A CA 1
ATOM 1085 C C . VAL A 1 130 ? -9.798 -7.618 17.187 1.00 83.56 130 VAL A C 1
ATOM 1087 O O . VAL A 1 130 ? -9.637 -8.807 16.901 1.00 83.56 130 VAL A O 1
ATOM 1090 N N . PRO A 1 131 ? -9.148 -7.050 18.219 1.00 84.12 131 PRO A N 1
ATOM 1091 C CA . PRO A 1 131 ? -8.287 -7.828 19.095 1.00 84.12 131 PRO A CA 1
ATOM 1092 C C . PRO A 1 131 ? -9.031 -9.041 19.654 1.00 84.12 131 PRO A C 1
ATOM 1094 O O . PRO A 1 131 ? -10.198 -8.945 20.046 1.00 84.12 131 PRO A O 1
ATOM 1097 N N . LYS A 1 132 ? -8.333 -10.171 19.771 1.00 78.12 132 LYS A N 1
ATOM 1098 C CA . LYS A 1 132 ? -8.767 -11.332 20.553 1.00 78.12 132 LYS A CA 1
ATOM 1099 C C . LYS A 1 132 ? -8.713 -10.977 22.040 1.00 78.12 132 LYS A C 1
ATOM 1101 O O . LYS A 1 132 ? -7.966 -11.577 22.811 1.00 78.12 132 LYS A O 1
ATOM 1106 N N . THR A 1 133 ? -9.467 -9.975 22.483 1.00 69.00 133 THR A N 1
ATOM 1107 C CA . THR A 1 133 ? -9.732 -9.831 23.910 1.00 69.00 133 THR A CA 1
ATOM 1108 C C . THR A 1 133 ? -10.436 -11.106 24.367 1.00 69.00 133 THR A C 1
ATOM 1110 O O . THR A 1 133 ? -11.242 -11.698 23.638 1.00 69.00 133 THR A O 1
ATOM 1113 N N . ARG A 1 134 ? -10.121 -11.583 25.577 1.00 56.25 134 ARG A N 1
ATOM 1114 C CA . ARG A 1 134 ? -10.983 -12.571 26.226 1.00 56.25 134 ARG A CA 1
ATOM 1115 C C . ARG A 1 134 ? -12.320 -11.884 26.461 1.00 56.25 134 ARG A C 1
ATOM 1117 O O . ARG A 1 134 ? -12.505 -11.212 27.469 1.00 56.25 134 ARG A O 1
ATOM 1124 N N . PHE A 1 135 ? -13.238 -12.033 25.516 1.00 58.66 135 PHE A N 1
ATOM 1125 C CA . PHE A 1 135 ? -14.634 -11.831 25.820 1.00 58.66 135 PHE A CA 1
ATOM 1126 C C . PHE A 1 135 ? -15.002 -12.911 26.835 1.00 58.66 135 PHE A C 1
ATOM 1128 O O . PHE A 1 135 ? -15.087 -14.092 26.493 1.00 58.66 135 PHE A O 1
ATOM 1135 N N . GLU A 1 136 ? -15.091 -12.515 28.102 1.00 59.97 136 GLU A N 1
ATOM 1136 C CA . GLU A 1 136 ? -15.640 -13.342 29.164 1.00 59.97 136 GLU A CA 1
ATOM 1137 C C . GLU A 1 136 ? -17.161 -13.201 29.058 1.00 59.97 136 GLU A C 1
ATOM 1139 O O . GLU A 1 136 ? -17.697 -12.159 29.444 1.00 59.97 136 GLU A O 1
ATOM 1144 N N . PRO A 1 137 ? -17.887 -14.218 28.549 1.00 58.88 137 PRO A N 1
ATOM 1145 C CA . PRO A 1 137 ? -19.326 -14.107 28.302 1.00 58.88 137 PRO A CA 1
ATOM 1146 C C . PRO A 1 137 ? -20.128 -13.946 29.591 1.00 58.88 137 PRO A C 1
ATOM 1148 O O . PRO A 1 137 ? -21.350 -13.839 29.559 1.00 58.88 137 PRO A O 1
ATOM 1151 N N . HIS A 1 138 ? -19.454 -13.986 30.740 1.00 69.31 138 HIS A N 1
ATOM 1152 C CA . HIS A 1 138 ? -20.068 -13.766 32.022 1.00 69.31 138 HIS A CA 1
ATOM 1153 C C . HIS A 1 138 ? -19.147 -12.990 32.949 1.00 69.31 138 HIS A C 1
ATOM 1155 O O . HIS A 1 138 ? -17.960 -13.295 33.060 1.00 69.31 138 HIS A O 1
ATOM 1161 N N . LYS A 1 139 ? -19.730 -12.065 33.705 1.00 76.06 139 LYS A N 1
ATOM 1162 C CA . LYS A 1 139 ? -19.062 -11.425 34.835 1.00 76.06 139 LYS A CA 1
ATOM 1163 C C . LYS A 1 139 ? -19.510 -12.089 36.125 1.00 76.06 139 LYS A C 1
ATOM 1165 O O . LYS A 1 139 ? -20.696 -12.362 36.329 1.00 76.06 139 LYS A O 1
ATOM 1170 N N . LEU A 1 140 ? -18.540 -12.371 36.984 1.00 81.38 140 LEU A N 1
ATOM 1171 C CA . LEU A 1 140 ? -18.778 -12.923 38.306 1.00 81.38 140 LEU A CA 1
ATOM 1172 C C . LEU A 1 140 ? -18.967 -11.783 39.308 1.00 81.38 140 LEU A C 1
ATOM 1174 O O . LEU A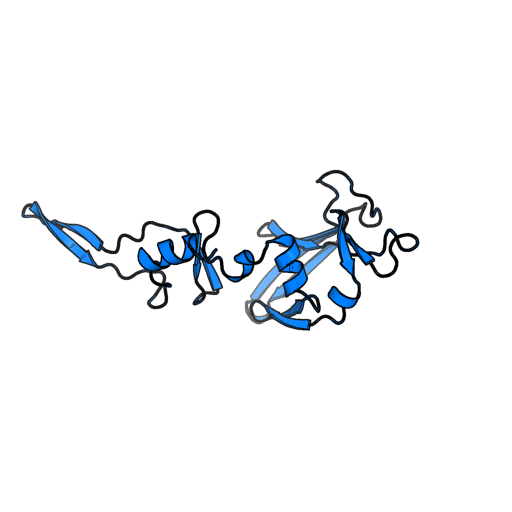 1 140 ? -18.101 -10.924 39.449 1.00 81.38 140 LEU A O 1
ATOM 1178 N N . TYR A 1 141 ? -20.089 -11.804 40.019 1.00 76.69 141 TYR A N 1
ATOM 1179 C CA . TYR A 1 141 ? -20.405 -10.866 41.089 1.00 76.69 141 TYR A CA 1
ATOM 1180 C C . TYR A 1 141 ? -20.498 -11.613 42.413 1.00 76.69 141 TYR A C 1
ATOM 1182 O O . TYR A 1 141 ? -21.189 -12.628 42.518 1.00 76.69 141 TYR A O 1
ATOM 1190 N N . ARG A 1 142 ? -19.823 -11.095 43.439 1.00 85.94 142 ARG A N 1
ATOM 1191 C CA . ARG A 1 142 ? -19.937 -11.614 44.802 1.00 85.94 142 ARG A CA 1
ATOM 1192 C C . ARG A 1 142 ? -21.079 -10.898 45.516 1.00 85.94 142 ARG A C 1
ATOM 1194 O O . ARG A 1 142 ? -21.057 -9.678 45.650 1.00 85.94 142 ARG A O 1
ATOM 1201 N N . LEU A 1 143 ? -22.078 -11.652 45.962 1.00 84.12 143 LEU A N 1
ATOM 1202 C CA . LEU A 1 143 ? -23.199 -11.122 46.734 1.00 84.12 143 LEU A CA 1
ATOM 1203 C C . LEU A 1 143 ? -22.810 -10.894 48.199 1.00 84.12 143 LEU A C 1
ATOM 1205 O O . LEU A 1 143 ? -21.879 -11.514 48.713 1.00 84.12 143 LEU A O 1
ATOM 1209 N N . ARG A 1 144 ? -23.581 -10.051 48.902 1.00 79.38 144 ARG A N 1
ATOM 1210 C CA . ARG A 1 144 ? -23.388 -9.762 50.339 1.00 79.38 144 ARG A CA 1
ATOM 1211 C C . ARG A 1 144 ? -23.439 -11.010 51.230 1.00 79.38 144 ARG A C 1
ATOM 1213 O O . ARG A 1 144 ? -22.818 -11.022 52.282 1.00 79.38 144 ARG A O 1
ATOM 1220 N N . ASN A 1 145 ? -24.130 -12.064 50.796 1.00 85.00 145 ASN A N 1
ATOM 1221 C CA . ASN A 1 145 ? -24.211 -13.356 51.488 1.00 85.00 145 ASN A CA 1
ATOM 1222 C C . ASN A 1 145 ? -23.069 -14.331 51.124 1.00 85.00 145 ASN A C 1
ATOM 1224 O O . ASN A 1 145 ? -23.136 -15.508 51.460 1.00 85.00 145 ASN A O 1
ATOM 1228 N N . GLY A 1 146 ? -22.048 -13.877 50.391 1.00 82.75 146 GLY A N 1
ATOM 1229 C CA . GLY A 1 146 ? -20.890 -14.683 50.002 1.00 82.75 146 GLY A CA 1
ATOM 1230 C C . GLY A 1 146 ? -21.088 -15.566 48.766 1.00 82.75 146 GLY A C 1
ATOM 1231 O O . GLY A 1 146 ? -20.103 -16.104 48.261 1.00 82.75 146 GLY A O 1
ATOM 1232 N N . LYS A 1 147 ? -22.311 -15.684 48.231 1.00 85.94 147 LYS A N 1
ATOM 1233 C CA . LYS A 1 147 ? -22.599 -16.467 47.020 1.00 85.94 147 LYS A CA 1
ATOM 1234 C C . LYS A 1 147 ? -22.088 -15.754 45.762 1.00 85.94 147 LYS A C 1
ATOM 1236 O O . LYS A 1 147 ? -22.166 -14.530 45.648 1.00 85.94 147 LYS A O 1
ATOM 1241 N N . MET A 1 148 ? -21.601 -16.530 44.797 1.00 83.50 148 MET A N 1
ATOM 1242 C CA . MET A 1 148 ? -21.197 -16.036 43.479 1.00 83.50 148 MET A CA 1
ATOM 1243 C C . MET A 1 148 ? -22.389 -16.060 42.514 1.00 83.50 148 MET A C 1
ATOM 1245 O O . MET A 1 148 ? -23.048 -17.091 42.373 1.00 83.50 148 MET A O 1
ATOM 1249 N N . MET A 1 149 ? -22.654 -14.944 41.834 1.00 79.50 149 MET A N 1
ATOM 1250 C CA . MET A 1 149 ? -23.590 -14.867 40.709 1.00 79.50 149 MET A CA 1
ATOM 1251 C C . MET A 1 149 ? -22.841 -14.669 39.400 1.00 79.50 149 MET A C 1
ATOM 1253 O O . MET A 1 149 ? -21.917 -13.862 39.315 1.00 79.50 149 MET A O 1
ATOM 1257 N N . LYS A 1 150 ? -23.268 -15.398 38.372 1.00 84.50 150 LYS A N 1
ATOM 1258 C CA . LYS A 1 150 ? -22.716 -15.340 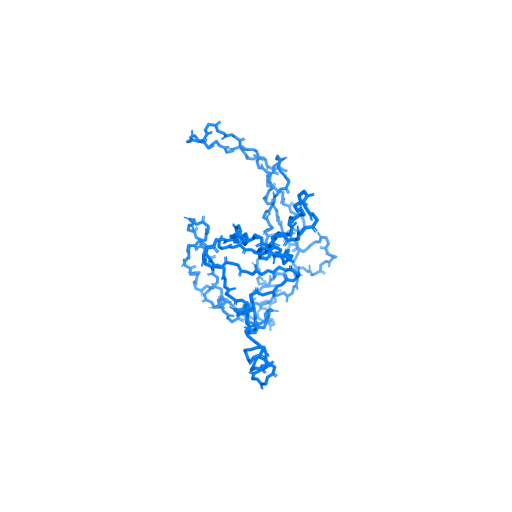37.022 1.00 84.50 150 LYS A CA 1
ATOM 1259 C C . LYS A 1 150 ? -23.732 -14.626 36.132 1.00 84.50 150 LYS A C 1
ATOM 1261 O O . LYS A 1 150 ? -24.783 -15.187 35.848 1.00 84.50 150 LYS A O 1
ATOM 1266 N N . ILE A 1 151 ? -23.440 -13.389 35.738 1.00 79.19 151 ILE A N 1
ATOM 1267 C CA . ILE A 1 151 ? -24.309 -12.601 34.852 1.00 79.19 151 ILE A CA 1
ATOM 1268 C C . ILE A 1 151 ? -23.739 -12.680 33.444 1.00 79.19 151 ILE A C 1
ATOM 1270 O O . ILE A 1 151 ? -22.556 -12.397 33.264 1.00 79.19 151 ILE A O 1
ATOM 1274 N N . LYS A 1 152 ? -24.561 -13.076 32.468 1.00 70.81 152 LYS A N 1
ATOM 1275 C CA . LYS A 1 152 ? -24.180 -13.094 31.054 1.00 70.81 152 LYS A CA 1
ATOM 1276 C C . LYS A 1 152 ? -24.007 -11.655 30.566 1.00 70.81 152 LYS A C 1
ATOM 1278 O O . LYS A 1 152 ? -24.883 -10.829 30.798 1.00 70.81 152 LYS A O 1
ATOM 1283 N N . ILE A 1 153 ? -22.872 -11.364 29.944 1.00 67.06 153 ILE A N 1
ATOM 1284 C CA . ILE A 1 153 ? -22.660 -10.108 29.225 1.00 67.06 153 ILE A CA 1
ATOM 1285 C C . ILE A 1 153 ? -22.866 -10.418 27.747 1.00 67.06 153 ILE A C 1
ATOM 1287 O O . ILE A 1 153 ? -22.436 -11.478 27.284 1.00 67.06 153 ILE A O 1
ATOM 1291 N N . ASP A 1 154 ? -23.527 -9.520 27.030 1.00 62.53 154 ASP A N 1
ATOM 1292 C CA . ASP A 1 154 ? -23.617 -9.603 25.578 1.00 62.53 154 ASP A CA 1
ATOM 1293 C C . ASP A 1 154 ? -22.329 -9.081 24.952 1.00 62.53 154 ASP A C 1
ATOM 1295 O O . ASP A 1 154 ? -21.710 -8.136 25.445 1.00 62.53 154 ASP A O 1
ATOM 1299 N N . ASP A 1 155 ? -21.884 -9.746 23.891 1.00 62.31 155 ASP A N 1
ATOM 1300 C CA . ASP A 1 155 ? -20.641 -9.383 23.233 1.00 62.31 155 ASP A CA 1
ATOM 1301 C C . ASP A 1 155 ? -20.747 -7.964 22.670 1.00 62.31 155 ASP A C 1
ATOM 1303 O O . ASP A 1 155 ? -21.603 -7.728 21.814 1.00 62.31 155 ASP A O 1
ATOM 1307 N N . PRO A 1 156 ? -19.899 -7.007 23.102 1.00 56.47 156 PRO A N 1
ATOM 1308 C CA . PRO A 1 156 ? -19.920 -5.659 22.542 1.00 56.47 156 PRO A CA 1
ATOM 1309 C C . PRO A 1 156 ? -19.582 -5.653 21.043 1.00 56.47 156 PRO A C 1
ATOM 1311 O O . PRO A 1 156 ? -19.798 -4.644 20.381 1.00 56.47 156 PRO A O 1
ATOM 1314 N N . ARG A 1 157 ? -19.083 -6.774 20.498 1.00 57.38 157 ARG A N 1
ATOM 1315 C CA . ARG A 1 157 ? -18.865 -6.998 19.062 1.00 57.38 157 ARG A CA 1
ATOM 1316 C C . ARG A 1 157 ? -20.161 -7.273 18.274 1.00 57.38 157 ARG A C 1
ATOM 1318 O O . ARG A 1 157 ? -20.096 -7.365 17.054 1.00 57.38 157 ARG A O 1
ATOM 1325 N N . GLY A 1 158 ? -21.318 -7.369 18.938 1.00 50.84 158 GLY A N 1
ATOM 1326 C CA . GLY A 1 158 ? -22.642 -7.510 18.318 1.00 50.84 158 GLY A CA 1
ATOM 1327 C C . GLY A 1 158 ? -23.090 -8.957 18.058 1.00 50.84 158 GLY A C 1
ATOM 1328 O O . GLY A 1 158 ? -22.335 -9.913 18.229 1.00 50.84 158 GLY A O 1
ATOM 1329 N N . LEU A 1 159 ? -24.352 -9.111 17.631 1.00 47.50 159 LEU A N 1
ATOM 1330 C CA . LEU A 1 159 ? -25.019 -10.395 17.334 1.00 47.50 159 LEU A CA 1
ATOM 1331 C C . LEU A 1 159 ? -24.425 -11.150 16.124 1.00 47.50 159 LEU A C 1
ATOM 1333 O O . LEU A 1 159 ? -24.767 -12.310 15.908 1.00 47.50 159 LEU A O 1
ATOM 1337 N N . GLU A 1 160 ? -23.531 -10.516 15.361 1.00 48.25 160 GLU A N 1
ATOM 1338 C CA . GLU A 1 160 ? -22.922 -11.049 14.132 1.00 48.25 160 GLU A CA 1
ATOM 1339 C C . GLU A 1 160 ? -21.458 -11.484 14.297 1.00 48.25 160 GLU A C 1
ATOM 1341 O O . GLU A 1 160 ? -20.792 -11.811 13.312 1.00 48.25 160 GLU A O 1
ATOM 1346 N N . ALA A 1 161 ? -20.932 -11.507 15.527 1.00 47.75 161 ALA A N 1
ATOM 1347 C CA . ALA A 1 161 ? -19.600 -12.044 15.771 1.00 47.75 161 ALA A CA 1
ATOM 1348 C C . ALA A 1 161 ? -19.537 -13.489 15.252 1.00 47.75 161 ALA A C 1
ATOM 1350 O O . ALA A 1 161 ? -20.295 -14.350 15.711 1.00 47.75 161 ALA A O 1
ATOM 1351 N N . VAL A 1 162 ? -18.641 -13.757 14.291 1.00 51.94 162 VAL A N 1
ATOM 1352 C CA . VAL A 1 162 ? -18.481 -15.102 13.721 1.00 51.94 162 VAL A CA 1
ATOM 1353 C C . VAL A 1 162 ? -18.233 -16.065 14.887 1.00 51.94 162 VAL A C 1
ATOM 1355 O O . VAL A 1 162 ? -17.261 -15.877 15.630 1.00 51.94 162 VAL A O 1
ATOM 1358 N N . PRO A 1 163 ? -19.114 -17.061 15.113 1.00 53.03 163 PRO A N 1
ATOM 1359 C CA . PRO A 1 163 ? -18.981 -17.942 16.257 1.00 53.03 163 PRO A CA 1
ATOM 1360 C C . PRO A 1 163 ? -17.635 -18.651 16.177 1.00 53.03 163 PRO A C 1
ATOM 1362 O O . PRO A 1 163 ? -17.170 -19.011 15.091 1.00 53.03 163 PRO A O 1
ATOM 1365 N N . ARG A 1 164 ? -16.993 -18.841 17.336 1.00 52.84 164 ARG A N 1
ATOM 1366 C CA . ARG A 1 164 ? -15.701 -19.531 17.388 1.00 52.84 164 ARG A CA 1
ATOM 1367 C C . ARG A 1 164 ? -15.815 -20.865 16.646 1.00 52.84 164 ARG A C 1
ATOM 1369 O O . ARG A 1 164 ? -16.770 -21.604 16.910 1.00 52.84 164 ARG A O 1
ATOM 1376 N N . PRO A 1 165 ? -14.861 -21.194 15.758 1.00 55.19 165 PRO A N 1
ATOM 1377 C CA . PRO A 1 165 ? -14.885 -22.469 15.073 1.00 55.19 165 PRO A CA 1
ATOM 1378 C C . PRO A 1 165 ? -14.833 -23.596 16.107 1.00 55.19 165 PRO A C 1
ATOM 1380 O O . PRO A 1 165 ? -14.056 -23.571 17.063 1.00 55.19 165 PRO A O 1
ATOM 1383 N N . THR A 1 166 ? -15.702 -24.578 15.925 1.00 71.06 166 THR A N 1
ATOM 1384 C CA . THR A 1 166 ? -15.759 -25.786 16.749 1.00 71.06 166 THR A CA 1
ATOM 1385 C C . THR A 1 166 ? -14.459 -26.586 16.636 1.00 71.06 166 THR A C 1
ATOM 1387 O O . THR A 1 166 ? -13.717 -26.466 15.661 1.00 71.06 166 THR A O 1
ATOM 1390 N N . ILE A 1 167 ? -14.183 -27.452 17.619 1.00 64.94 167 ILE A N 1
ATOM 1391 C CA . ILE A 1 167 ? -13.015 -28.353 17.592 1.00 64.94 167 ILE A CA 1
ATOM 1392 C C . ILE A 1 167 ? -13.001 -29.185 16.302 1.00 64.94 167 ILE A C 1
ATOM 1394 O O . ILE A 1 167 ? -11.943 -29.372 15.713 1.00 64.94 167 ILE A O 1
ATOM 1398 N N . SER A 1 168 ? -14.166 -29.614 15.803 1.00 55.78 168 SER A N 1
ATOM 1399 C CA . SER A 1 168 ? -14.253 -30.326 14.525 1.00 55.78 168 SER A CA 1
ATOM 1400 C C . SER A 1 168 ? -13.86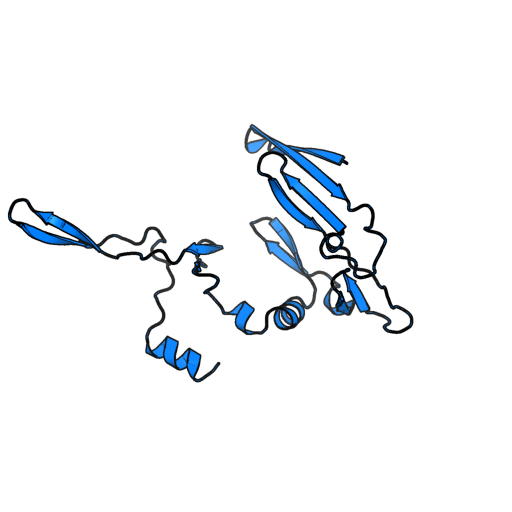3 -29.440 13.342 1.00 55.78 168 SER A C 1
ATOM 1402 O O . SER A 1 168 ? -13.121 -29.904 12.488 1.00 55.78 168 SER A O 1
ATOM 1404 N N . GLN A 1 169 ? -14.280 -28.168 13.309 1.00 61.53 169 GLN A N 1
ATOM 1405 C CA . GLN A 1 169 ? -13.878 -27.204 12.276 1.00 61.53 169 GLN A CA 1
ATOM 1406 C C . GLN A 1 169 ? -12.378 -26.884 12.337 1.00 61.53 169 GLN A C 1
ATOM 1408 O O . GLN A 1 169 ? -11.742 -26.761 11.294 1.00 61.53 169 GLN A O 1
ATOM 1413 N N . LEU A 1 170 ? -11.794 -26.794 13.535 1.00 59.09 170 LEU A N 1
ATOM 1414 C CA . LEU A 1 170 ? -10.347 -26.644 13.723 1.00 59.09 170 LEU A CA 1
ATOM 1415 C C . LEU A 1 170 ? -9.581 -27.884 13.235 1.00 59.09 170 LEU A C 1
ATOM 1417 O O . LEU A 1 170 ? -8.585 -27.749 12.531 1.00 59.09 170 LEU A O 1
ATOM 1421 N N . MET A 1 171 ? -10.076 -29.086 13.536 1.00 55.34 171 MET A N 1
ATOM 1422 C CA . MET A 1 171 ? -9.485 -30.348 13.076 1.00 55.34 171 MET A CA 1
ATOM 1423 C C . MET A 1 171 ? -9.630 -30.536 11.560 1.00 55.34 171 MET A C 1
ATOM 1425 O O . MET A 1 171 ? -8.680 -30.937 10.897 1.00 55.34 171 MET A O 1
ATOM 1429 N N . TRP A 1 172 ? -10.772 -30.167 10.978 1.00 55.22 172 TRP A N 1
ATOM 1430 C CA . TRP A 1 172 ? -10.977 -30.171 9.526 1.00 55.22 172 TRP A CA 1
ATOM 1431 C C . TRP A 1 172 ? -10.005 -29.222 8.813 1.00 55.22 172 TRP A C 1
ATOM 1433 O O . TRP A 1 172 ? -9.462 -29.561 7.763 1.00 55.22 172 TRP A O 1
ATOM 1443 N N . ARG A 1 173 ? -9.734 -28.057 9.417 1.00 56.06 173 ARG A N 1
ATOM 1444 C CA . ARG A 1 173 ? -8.738 -27.087 8.937 1.00 56.06 173 ARG A CA 1
ATOM 1445 C C . ARG A 1 173 ? -7.296 -27.591 9.034 1.00 56.06 173 ARG A C 1
ATOM 1447 O O . ARG A 1 173 ? -6.460 -27.076 8.310 1.00 56.06 173 ARG A O 1
ATOM 1454 N N . LEU A 1 174 ? -6.996 -28.567 9.891 1.00 49.91 174 LEU A N 1
ATOM 1455 C CA . LEU A 1 174 ? -5.677 -29.212 9.952 1.00 49.91 174 LEU A CA 1
ATOM 1456 C C . LEU A 1 174 ? -5.530 -30.344 8.926 1.00 49.91 174 LEU A C 1
ATOM 1458 O O . LEU A 1 174 ? -4.425 -30.603 8.464 1.00 49.91 174 LEU A O 1
ATOM 1462 N N . ILE A 1 175 ? -6.630 -31.021 8.582 1.00 53.59 175 ILE A N 1
ATOM 1463 C CA . ILE A 1 175 ? -6.622 -32.212 7.717 1.00 53.59 175 ILE A CA 1
ATOM 1464 C C . ILE A 1 175 ? -6.692 -31.847 6.225 1.00 53.59 175 ILE A C 1
ATOM 1466 O O . ILE A 1 175 ? -6.107 -32.547 5.405 1.00 53.59 175 ILE A O 1
ATOM 1470 N N . TYR A 1 176 ? -7.373 -30.756 5.863 1.00 40.50 176 TYR A N 1
ATOM 1471 C CA . TYR A 1 176 ? -7.608 -30.382 4.460 1.00 40.50 176 TYR A CA 1
ATOM 1472 C C . TYR A 1 176 ? -6.895 -29.088 4.017 1.00 40.50 176 TYR A C 1
ATOM 1474 O O . TYR A 1 176 ? -7.251 -28.543 2.971 1.00 40.50 176 TYR A O 1
ATOM 1482 N N . TRP A 1 177 ? -5.903 -28.599 4.785 1.00 43.75 177 TRP A N 1
ATOM 1483 C CA . TRP A 1 177 ? -5.121 -27.385 4.462 1.00 43.75 177 TRP A CA 1
ATOM 1484 C C . TRP A 1 177 ? -3.644 -27.385 4.888 1.00 43.75 177 TRP A C 1
ATOM 1486 O O . TRP A 1 177 ? -3.321 -26.785 5.944 1.00 43.75 177 TRP A O 1
#

Radius of gyration: 23.83 Å; chains: 1; bounding box: 43×54×75 Å

Organism: NCBI:txid74498

Secondary structure (DSSP, 8-state):
-EEEEEEETTTTEEEEEEEEE-TTTT--S---GGGS-SEEEEETTT--EEEE---B-S-TTTSTTEEE-TT--EEEHHHH-SPEEEEETTEEEEE-TTHHHHHHHHH-GGGGT--EETTEEEEGGGTEEEE-----SEEEEE-TTS-EEEEEPPPTT-TTPPPPPPHHHHHHHHH--

pLDDT: mean 82.75, std 13.98, range [40.5, 97.69]